Protein AF-A0A920LU48-F1 (afdb_monomer)

Mean predicted aligned error: 5.4 Å

Solvent-accessible surface area (backbone atoms only — not comparable to full-atom values): 8184 Å² total; per-residue (Å²): 94,80,92,76,87,66,81,68,45,75,26,38,40,70,68,44,54,55,52,49,47,56,36,41,77,69,65,76,49,70,74,75,36,42,38,31,40,43,25,51,48,94,94,44,34,54,80,48,73,66,46,56,51,49,53,50,57,48,49,45,73,73,45,58,88,43,50,49,54,30,36,37,18,35,45,92,40,25,67,59,45,36,55,57,41,42,78,73,72,31,33,70,53,78,37,60,90,47,21,60,54,64,49,95,98,35,71,45,92,47,52,64,56,39,50,52,53,52,47,53,53,40,48,73,72,74,45,74,83,61,74,91,79,81,80,81,77,79,82,129

Structure (mmCIF, N/CA/C/O backbone):
data_AF-A0A920LU48-F1
#
_entry.id   AF-A0A920LU48-F1
#
loop_
_atom_site.group_PDB
_atom_site.id
_atom_site.type_symbol
_atom_site.label_atom_id
_atom_site.label_alt_id
_atom_site.label_comp_id
_atom_site.label_asym_id
_atom_site.label_entity_id
_atom_site.label_seq_id
_atom_site.pdbx_PDB_ins_code
_atom_site.Cartn_x
_atom_site.Cartn_y
_atom_site.Cartn_z
_atom_site.occupancy
_atom_site.B_iso_or_equiv
_atom_site.auth_seq_id
_atom_site.auth_comp_id
_atom_site.auth_asym_id
_atom_site.auth_atom_id
_atom_site.pdbx_PDB_model_num
ATOM 1 N N . MET A 1 1 ? -3.867 12.311 0.881 1.00 44.00 1 MET A N 1
ATOM 2 C CA . MET A 1 1 ? -2.824 11.357 1.310 1.00 44.00 1 MET A CA 1
ATOM 3 C C . MET A 1 1 ? -1.865 12.031 2.282 1.00 44.00 1 MET A C 1
ATOM 5 O O . MET A 1 1 ? -1.066 12.836 1.8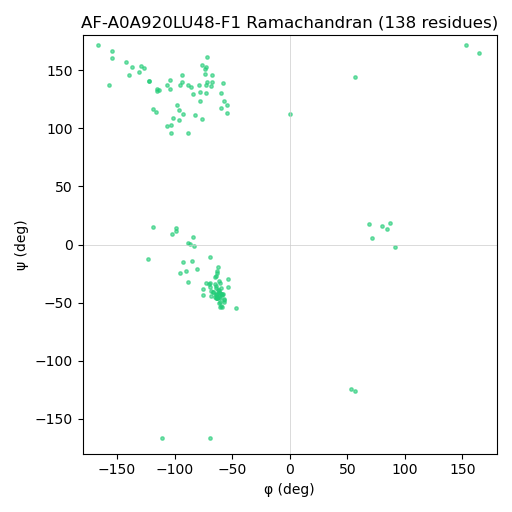51 1.00 44.00 1 MET A O 1
ATOM 9 N N . ARG A 1 2 ? -1.991 11.833 3.596 1.00 36.91 2 ARG A N 1
ATOM 10 C CA . ARG A 1 2 ? -1.177 12.546 4.607 1.00 36.91 2 ARG A CA 1
ATOM 11 C C . ARG A 1 2 ? 0.053 11.706 4.971 1.00 36.91 2 ARG A C 1
ATOM 13 O O . ARG A 1 2 ? -0.066 10.501 5.139 1.00 36.91 2 ARG A O 1
ATOM 20 N N . ILE A 1 3 ? 1.222 12.330 5.137 1.00 34.69 3 ILE A N 1
ATOM 21 C CA . ILE A 1 3 ? 2.381 11.665 5.756 1.00 34.69 3 ILE A CA 1
ATOM 22 C C . ILE A 1 3 ? 2.120 11.620 7.264 1.00 34.69 3 ILE A C 1
ATOM 24 O O . ILE A 1 3 ? 2.155 12.658 7.926 1.00 34.69 3 ILE A O 1
ATOM 28 N N . ILE A 1 4 ? 1.825 10.433 7.793 1.00 38.53 4 ILE A N 1
ATOM 29 C CA . ILE A 1 4 ? 1.656 10.203 9.230 1.00 38.53 4 ILE A CA 1
ATOM 30 C C . ILE A 1 4 ? 3.007 9.763 9.790 1.00 38.53 4 ILE A C 1
ATOM 32 O O . ILE A 1 4 ? 3.520 8.698 9.464 1.00 38.53 4 ILE A O 1
ATOM 36 N N . LEU A 1 5 ? 3.603 10.621 10.616 1.00 33.50 5 LEU A N 1
ATOM 37 C CA . LEU A 1 5 ? 4.768 10.281 11.428 1.00 33.50 5 LEU A CA 1
ATOM 38 C C . LEU A 1 5 ? 4.244 9.700 12.745 1.00 33.50 5 LEU A C 1
ATOM 40 O O . LEU A 1 5 ? 3.855 10.436 13.648 1.00 33.50 5 LEU A O 1
ATOM 44 N N . GLY A 1 6 ? 4.181 8.372 12.789 1.00 46.00 6 GLY A N 1
ATOM 45 C CA . GLY A 1 6 ? 3.740 7.526 13.897 1.00 46.00 6 GLY A CA 1
ATOM 46 C C . GLY A 1 6 ? 4.150 6.075 13.612 1.00 46.00 6 GLY A 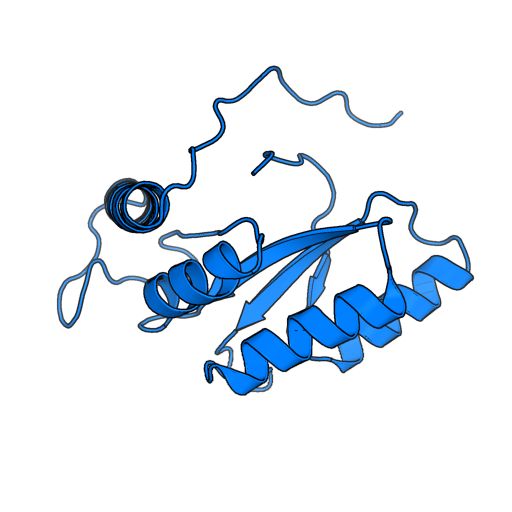C 1
ATOM 47 O O . GLY A 1 6 ? 4.638 5.780 12.521 1.00 46.00 6 GLY A O 1
ATOM 48 N N . LEU A 1 7 ? 3.994 5.167 14.579 1.00 58.56 7 LEU A N 1
ATOM 49 C CA . LEU A 1 7 ? 4.263 3.741 14.361 1.00 58.56 7 LEU A CA 1
ATOM 50 C C . LEU A 1 7 ? 3.354 3.217 13.234 1.00 58.56 7 LEU A C 1
ATOM 52 O O . LEU A 1 7 ? 2.133 3.239 13.371 1.00 58.56 7 LEU A O 1
ATOM 56 N N . SER A 1 8 ? 3.945 2.755 12.129 1.00 72.44 8 SER A N 1
ATOM 57 C CA . SER A 1 8 ? 3.208 2.058 11.072 1.00 72.44 8 SER A CA 1
ATOM 58 C C . SER A 1 8 ? 3.074 0.579 11.425 1.00 72.44 8 SER A C 1
ATOM 60 O O . SER A 1 8 ? 4.046 -0.086 11.789 1.00 72.44 8 SER A O 1
ATOM 62 N N . LEU A 1 9 ? 1.852 0.061 11.345 1.00 90.31 9 LEU A N 1
ATOM 63 C CA . LEU A 1 9 ? 1.549 -1.333 11.649 1.00 90.31 9 LEU A CA 1
ATOM 64 C C . LEU A 1 9 ? 1.526 -2.125 10.343 1.00 90.31 9 LEU A C 1
ATOM 66 O O . LEU A 1 9 ? 0.615 -1.969 9.530 1.00 90.31 9 LEU A O 1
ATOM 70 N N . ASN A 1 10 ? 2.555 -2.948 10.137 1.00 92.31 10 ASN A N 1
ATOM 71 C CA . ASN A 1 10 ? 2.748 -3.696 8.897 1.00 92.31 10 ASN A CA 1
ATOM 72 C C . ASN A 1 10 ? 1.900 -4.980 8.877 1.00 92.31 10 ASN A C 1
ATOM 74 O O . ASN A 1 10 ? 2.163 -5.938 9.611 1.00 92.31 10 ASN A O 1
ATOM 78 N N . ALA A 1 11 ? 0.890 -5.007 8.012 1.00 97.25 11 ALA A N 1
ATOM 79 C CA . ALA A 1 11 ? 0.024 -6.156 7.785 1.00 97.25 11 ALA A CA 1
ATOM 80 C C . ALA A 1 11 ? 0.444 -6.883 6.501 1.00 97.25 11 ALA A C 1
ATOM 82 O O . ALA A 1 11 ? 0.237 -6.384 5.398 1.00 97.25 11 ALA A O 1
ATOM 83 N N . TYR A 1 12 ? 1.030 -8.068 6.660 1.00 98.00 12 TYR A N 1
ATOM 84 C CA . TYR A 1 12 ? 1.445 -8.941 5.558 1.00 98.00 12 TYR A CA 1
ATOM 85 C C . TYR A 1 12 ? 0.359 -9.957 5.197 1.00 98.00 12 TYR A C 1
ATOM 87 O O . TYR A 1 12 ? 0.433 -10.581 4.151 1.00 98.00 12 TYR A O 1
ATOM 95 N N . ASP A 1 13 ? -0.634 -10.139 6.069 1.00 98.31 13 ASP A N 1
ATOM 96 C CA . ASP A 1 13 ? -1.742 -11.073 5.897 1.00 98.31 13 ASP A CA 1
ATOM 97 C C . ASP A 1 13 ? -2.961 -10.589 6.704 1.00 98.31 13 ASP A C 1
ATOM 99 O O . ASP A 1 13 ? -2.857 -9.705 7.565 1.00 98.31 13 ASP A O 1
ATOM 103 N N . ILE A 1 14 ? -4.130 -11.172 6.446 1.00 98.44 14 ILE A N 1
ATOM 104 C CA . ILE A 1 14 ? -5.405 -10.884 7.110 1.00 98.44 14 ILE A CA 1
ATOM 105 C C . ILE A 1 14 ? -5.297 -11.158 8.601 1.00 98.44 14 ILE A C 1
ATOM 107 O O . ILE A 1 14 ? -5.805 -10.377 9.409 1.00 98.44 14 ILE A O 1
ATOM 111 N N . ALA A 1 15 ? -4.559 -12.203 8.976 1.00 98.19 15 ALA A N 1
ATOM 112 C CA . ALA A 1 15 ? -4.277 -12.517 10.370 1.00 98.19 15 ALA A CA 1
ATOM 113 C C . ALA A 1 15 ? -3.677 -11.318 11.130 1.00 98.19 15 ALA A C 1
ATOM 115 O O . ALA A 1 15 ? -4.034 -11.083 12.282 1.00 98.19 15 ALA A O 1
ATOM 116 N N . HIS A 1 16 ? -2.833 -10.497 10.492 1.00 98.38 16 HIS A N 1
ATOM 117 C CA . HIS A 1 16 ? -2.239 -9.329 11.152 1.00 98.38 16 HIS A CA 1
ATOM 118 C C . HIS A 1 16 ? -3.269 -8.232 11.441 1.00 98.38 16 HIS A C 1
ATOM 120 O O . HIS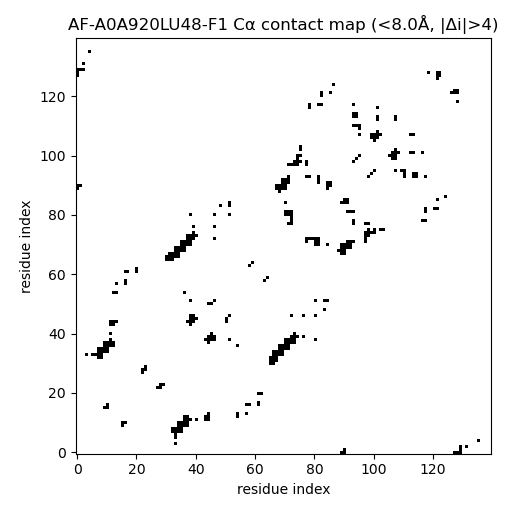 A 1 16 ? -3.168 -7.570 12.473 1.00 98.38 16 HIS A O 1
ATOM 126 N N . LEU A 1 17 ? -4.285 -8.065 10.587 1.00 98.44 17 LEU A N 1
ATOM 127 C CA . LEU A 1 17 ? -5.388 -7.137 10.858 1.00 98.44 17 LEU A CA 1
ATOM 128 C C . LEU A 1 17 ? -6.225 -7.615 12.050 1.00 98.44 17 LEU A C 1
ATOM 130 O O . LEU A 1 17 ? -6.580 -6.822 12.918 1.00 98.44 17 LEU A O 1
ATOM 134 N N . TYR A 1 18 ? -6.490 -8.917 12.149 1.00 98.56 18 TYR A N 1
ATOM 135 C CA . TYR A 1 18 ? -7.196 -9.478 13.303 1.00 98.56 18 TYR A CA 1
ATOM 136 C C . TYR A 1 18 ? -6.379 -9.381 14.598 1.00 98.56 18 TYR A C 1
ATOM 138 O O . TYR A 1 18 ? -6.922 -8.998 15.635 1.00 98.56 18 TYR A O 1
ATOM 146 N N . ASN A 1 19 ? -5.069 -9.631 14.537 1.00 98.25 19 ASN A N 1
ATOM 147 C CA . ASN A 1 19 ? -4.170 -9.424 15.674 1.00 98.25 19 ASN A CA 1
ATOM 148 C C . ASN A 1 19 ? -4.171 -7.958 16.123 1.00 98.25 19 ASN A C 1
ATOM 150 O O . ASN A 1 19 ? -4.236 -7.668 17.317 1.00 98.25 19 ASN A O 1
ATOM 154 N N . LEU A 1 20 ? -4.155 -7.022 15.172 1.00 97.50 20 LEU A N 1
ATOM 155 C CA . LEU A 1 20 ? -4.240 -5.600 15.477 1.00 97.50 20 LEU A CA 1
ATOM 156 C C . LEU A 1 20 ? -5.579 -5.230 16.127 1.00 97.50 20 LEU A C 1
ATOM 158 O O . LEU A 1 20 ? -5.586 -4.496 17.114 1.00 97.50 20 LEU A O 1
ATOM 162 N N . LYS A 1 21 ? -6.702 -5.765 15.633 1.00 98.06 21 LYS A N 1
ATOM 163 C CA . LYS A 1 21 ? -8.017 -5.557 16.257 1.00 98.06 21 LYS A CA 1
ATOM 164 C C . LYS A 1 21 ? -8.038 -6.049 17.703 1.00 98.06 21 LYS A C 1
ATOM 166 O O . LYS A 1 21 ? -8.499 -5.325 18.578 1.00 98.06 21 LYS A O 1
ATOM 171 N N . HIS A 1 22 ? -7.463 -7.222 17.965 1.00 97.81 22 HIS A N 1
ATOM 172 C CA . HIS A 1 22 ? -7.315 -7.748 19.325 1.00 97.81 22 HIS A CA 1
ATOM 173 C C . HIS A 1 22 ? -6.519 -6.803 20.236 1.00 97.81 22 HIS A C 1
ATOM 175 O O . HIS A 1 22 ? -6.899 -6.574 21.383 1.00 97.81 22 HIS A O 1
ATOM 181 N N . PHE A 1 23 ? -5.426 -6.213 19.743 1.00 96.69 23 PHE A N 1
ATOM 182 C CA . PHE A 1 23 ? -4.658 -5.235 20.520 1.00 96.69 23 PHE A CA 1
ATOM 183 C C . PHE A 1 23 ? -5.407 -3.919 20.740 1.00 96.69 23 PHE A C 1
ATOM 185 O O . PHE A 1 23 ? -5.293 -3.338 21.823 1.00 96.69 23 PHE A O 1
ATOM 192 N N . LEU A 1 24 ? -6.183 -3.467 19.7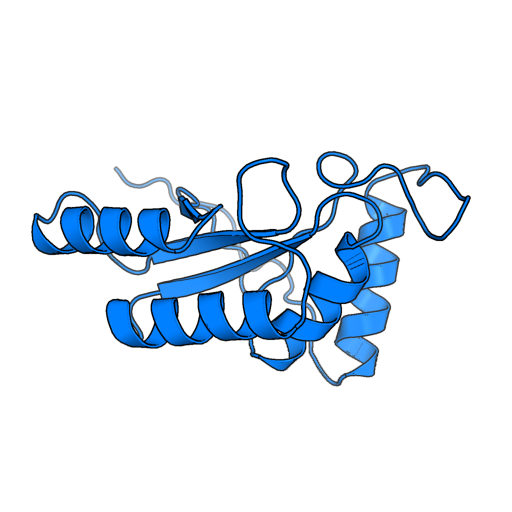52 1.00 95.69 24 LEU A N 1
ATOM 193 C CA . LEU A 1 24 ? -7.029 -2.280 19.870 1.00 95.69 24 LEU A CA 1
ATOM 194 C C . LEU A 1 24 ? -8.101 -2.477 20.948 1.00 95.69 24 LEU A C 1
ATOM 196 O O . LEU A 1 24 ? -8.245 -1.627 21.823 1.00 95.69 24 LEU A O 1
ATOM 200 N N . ASP A 1 25 ? -8.777 -3.626 20.947 1.00 97.19 25 ASP A N 1
ATOM 201 C CA . ASP A 1 25 ? -9.840 -3.945 21.912 1.00 97.19 25 ASP A CA 1
ATOM 202 C C . ASP A 1 25 ? -9.330 -4.037 23.350 1.00 97.19 25 ASP A C 1
ATOM 204 O O . ASP A 1 25 ? -10.056 -3.760 24.304 1.00 97.19 25 ASP A O 1
ATOM 208 N N . ARG A 1 26 ? -8.050 -4.375 23.514 1.00 97.44 26 ARG A N 1
ATOM 209 C CA . ARG A 1 26 ? -7.362 -4.398 24.809 1.00 97.44 26 ARG A CA 1
ATOM 210 C C . ARG A 1 26 ? -6.768 -3.046 25.215 1.00 97.44 26 ARG A C 1
ATOM 212 O O . ARG A 1 26 ? -6.127 -2.967 26.260 1.00 97.44 26 ARG A O 1
ATOM 219 N N . GLY A 1 27 ? -6.928 -2.005 24.396 1.00 94.00 27 GLY A N 1
ATOM 220 C CA . GLY A 1 27 ? -6.378 -0.671 24.648 1.00 94.00 27 GLY A CA 1
ATOM 221 C C . GLY A 1 27 ? -4.849 -0.586 24.563 1.00 94.00 27 GLY A C 1
ATOM 222 O O . GLY A 1 27 ? -4.267 0.372 25.071 1.00 94.00 27 GLY A O 1
ATOM 223 N N . LEU A 1 28 ? -4.190 -1.572 23.940 1.00 93.06 28 LEU A N 1
ATOM 224 C CA . LEU A 1 28 ? -2.727 -1.621 23.795 1.00 93.06 28 LEU A CA 1
ATOM 225 C C . LEU A 1 28 ? -2.220 -0.748 22.639 1.00 93.06 28 LEU A C 1
ATOM 227 O O . LEU A 1 28 ? -1.057 -0.354 22.622 1.00 93.06 28 LEU A O 1
ATOM 231 N N . VAL A 1 29 ? -3.097 -0.427 21.687 1.00 91.25 29 VAL A N 1
ATOM 232 C CA . VAL A 1 29 ? -2.865 0.553 20.620 1.00 91.25 29 VAL A CA 1
ATOM 233 C C . VAL A 1 29 ? -4.001 1.571 20.618 1.00 91.25 29 VAL A C 1
ATOM 235 O O . VAL A 1 29 ? -5.116 1.260 21.037 1.00 91.25 29 VAL A O 1
ATOM 238 N N . LYS A 1 30 ? -3.726 2.798 20.164 1.00 90.06 30 LYS A N 1
ATOM 239 C CA . LYS A 1 30 ? -4.702 3.896 20.144 1.00 90.06 30 LYS A CA 1
ATOM 240 C C . LYS A 1 30 ? -4.888 4.434 18.723 1.00 90.06 30 LYS A C 1
ATOM 242 O O . LYS A 1 30 ? -3.893 4.555 18.009 1.00 90.06 30 LYS A O 1
ATOM 247 N N . PRO A 1 31 ? -6.122 4.775 18.319 1.00 90.56 31 PRO A N 1
ATOM 248 C CA . PRO A 1 31 ? -6.376 5.414 17.034 1.00 90.56 31 PRO A CA 1
ATOM 249 C C . PRO A 1 31 ? -5.901 6.886 17.011 1.00 90.56 31 PRO A C 1
ATOM 251 O O . PRO A 1 31 ? -5.745 7.489 18.078 1.00 90.56 31 PRO A O 1
ATOM 254 N N . PRO A 1 32 ? -5.708 7.490 15.819 1.00 90.12 32 PRO A N 1
ATOM 255 C CA . PRO A 1 32 ? -5.879 6.878 14.499 1.00 90.12 32 PRO A CA 1
ATOM 256 C C . PRO A 1 32 ? -4.751 5.890 14.175 1.00 90.12 32 PRO A C 1
ATOM 258 O O . PRO A 1 32 ? -3.569 6.203 14.318 1.00 90.12 32 PRO A O 1
ATOM 261 N N . LEU A 1 33 ? -5.123 4.684 13.743 1.00 92.56 33 LEU A N 1
ATOM 262 C CA . LEU A 1 33 ? -4.173 3.637 13.374 1.00 92.56 33 LEU A CA 1
ATOM 263 C C . LEU A 1 33 ? -3.611 3.914 11.981 1.00 92.56 33 LEU A C 1
ATOM 265 O O . LEU A 1 33 ? -4.359 4.239 11.066 1.00 92.56 33 LEU A O 1
ATOM 269 N N . PHE A 1 34 ? -2.308 3.731 11.789 1.00 93.88 34 PHE A N 1
ATOM 270 C CA . PHE A 1 34 ? -1.704 3.776 10.460 1.00 93.88 34 PHE A CA 1
ATOM 271 C C . PHE A 1 34 ? -1.340 2.361 10.012 1.00 93.88 34 PHE A C 1
ATOM 273 O O . PHE A 1 34 ? -0.352 1.787 10.480 1.00 93.88 34 PHE A O 1
ATOM 280 N N . ILE A 1 35 ? -2.164 1.784 9.137 1.00 96.25 35 ILE A N 1
ATOM 281 C CA . ILE A 1 35 ? -2.021 0.395 8.686 1.00 96.25 35 ILE A CA 1
ATOM 282 C C . ILE A 1 35 ? -1.306 0.378 7.340 1.00 96.25 35 ILE A C 1
ATOM 284 O O . ILE A 1 35 ? -1.815 0.915 6.357 1.00 96.25 35 ILE A O 1
ATOM 288 N N . GLN A 1 36 ? -0.152 -0.282 7.295 1.00 97.38 36 GLN A N 1
ATOM 289 C CA . GLN A 1 36 ? 0.638 -0.490 6.087 1.00 97.38 36 GLN A CA 1
ATOM 290 C C . GLN A 1 36 ? 0.434 -1.930 5.600 1.00 97.38 36 GLN A C 1
ATOM 292 O O . GLN A 1 36 ? 1.004 -2.861 6.165 1.00 97.38 36 GLN A O 1
ATOM 297 N N . SER A 1 37 ? -0.375 -2.137 4.563 1.00 98.00 37 SER A N 1
ATOM 298 C CA . SER A 1 37 ? -0.502 -3.452 3.926 1.00 98.00 37 SER A CA 1
ATOM 299 C C . SER A 1 37 ? 0.688 -3.715 3.004 1.00 98.00 37 SER A C 1
ATOM 301 O O . SER A 1 37 ? 1.059 -2.862 2.190 1.00 98.00 37 SER A O 1
ATOM 303 N N . VAL A 1 38 ? 1.285 -4.896 3.141 1.00 98.00 38 VAL A N 1
ATOM 304 C CA . VAL A 1 38 ? 2.488 -5.314 2.416 1.00 98.00 38 VAL A CA 1
ATOM 305 C C . VAL A 1 38 ? 2.148 -6.498 1.519 1.00 98.00 38 VAL A C 1
ATOM 307 O O . VAL A 1 38 ? 1.829 -7.575 2.014 1.00 98.00 38 VAL A O 1
ATOM 310 N N . PHE A 1 39 ? 2.217 -6.293 0.204 1.00 98.50 39 PHE A N 1
ATOM 311 C CA . PHE A 1 39 ? 1.805 -7.283 -0.794 1.00 98.50 39 PHE A CA 1
ATOM 312 C C . PHE A 1 39 ? 3.011 -7.923 -1.489 1.00 98.50 39 PHE A C 1
ATOM 314 O O . PHE A 1 39 ? 3.934 -7.219 -1.913 1.00 98.50 39 PHE A O 1
ATOM 321 N N . GLY A 1 40 ? 2.969 -9.243 -1.688 1.00 97.38 40 GLY A N 1
ATOM 322 C CA . GLY A 1 40 ? 3.928 -9.964 -2.536 1.00 97.38 40 GLY A CA 1
ATOM 323 C C . GLY A 1 40 ? 5.214 -10.433 -1.856 1.00 97.38 40 GLY A C 1
ATOM 324 O O . GLY A 1 40 ? 6.185 -10.733 -2.548 1.00 97.38 40 GLY A O 1
ATOM 325 N N . ILE A 1 41 ? 5.235 -10.509 -0.525 1.00 97.06 41 ILE A N 1
ATOM 326 C CA . ILE A 1 41 ? 6.317 -11.168 0.220 1.00 97.06 41 ILE A CA 1
ATOM 327 C C . ILE A 1 41 ? 6.011 -12.664 0.317 1.00 97.06 41 ILE A C 1
ATOM 329 O O . ILE A 1 41 ? 4.880 -13.048 0.607 1.00 97.06 41 ILE A O 1
ATOM 333 N N . LEU A 1 42 ? 7.015 -13.516 0.084 1.00 96.44 42 LEU A N 1
ATOM 334 C CA . LEU A 1 42 ? 6.862 -14.966 0.217 1.00 96.44 42 LEU A CA 1
ATOM 335 C C . LEU A 1 42 ? 6.382 -15.323 1.634 1.00 96.44 42 LEU A C 1
ATOM 337 O O . LEU A 1 42 ? 7.041 -14.983 2.614 1.00 96.44 42 LEU A O 1
ATOM 341 N N . GLY A 1 43 ? 5.249 -16.022 1.720 1.00 96.25 43 GLY A N 1
ATOM 342 C CA . GLY A 1 43 ? 4.602 -16.389 2.984 1.00 96.25 43 GLY A CA 1
ATOM 343 C C . GLY A 1 43 ? 3.567 -15.381 3.497 1.00 96.25 43 GLY A C 1
ATOM 344 O O . GLY A 1 43 ? 2.951 -15.648 4.523 1.00 96.25 43 GLY A O 1
ATOM 345 N N . GLY A 1 44 ? 3.367 -14.256 2.807 1.00 97.50 44 GLY A N 1
ATOM 346 C CA . GLY A 1 44 ? 2.266 -13.322 3.051 1.00 97.50 44 GLY A CA 1
ATOM 347 C C . GLY A 1 44 ? 1.239 -13.315 1.919 1.00 97.50 44 GLY A C 1
ATOM 348 O O . GLY A 1 44 ? 1.248 -14.169 1.028 1.00 97.50 44 GLY A O 1
ATOM 349 N N . ILE A 1 45 ? 0.372 -12.306 1.944 1.00 98.38 45 ILE A N 1
ATOM 350 C CA . ILE A 1 45 ? -0.677 -12.101 0.951 1.00 98.38 45 ILE A CA 1
ATOM 351 C C . ILE A 1 45 ? -0.100 -11.747 -0.431 1.00 98.38 45 ILE A C 1
ATOM 353 O O . ILE A 1 45 ? 0.942 -11.086 -0.556 1.00 98.38 45 ILE A O 1
ATOM 357 N N . GLY A 1 46 ? -0.789 -12.212 -1.477 1.00 98.25 46 GLY A N 1
ATOM 358 C CA . GLY A 1 46 ? -0.391 -12.083 -2.876 1.00 98.25 46 GLY A CA 1
ATOM 359 C C . GLY A 1 46 ? -0.460 -10.659 -3.429 1.00 98.25 46 GLY A C 1
ATOM 360 O O . GLY A 1 46 ? -0.532 -9.675 -2.702 1.00 98.25 46 GLY A O 1
ATOM 361 N N . THR A 1 47 ? -0.375 -10.532 -4.755 1.00 98.06 47 THR A N 1
ATOM 362 C CA . THR A 1 47 ? -0.421 -9.228 -5.454 1.00 98.06 47 THR A CA 1
ATOM 363 C C . THR A 1 47 ? -1.603 -9.118 -6.414 1.00 98.06 47 THR A C 1
ATOM 365 O O . THR A 1 47 ? -1.621 -8.241 -7.284 1.00 98.06 47 THR A O 1
ATOM 368 N N . HIS A 1 48 ? -2.582 -10.017 -6.290 1.00 98.06 48 HIS A N 1
ATOM 369 C CA . HIS A 1 48 ? -3.768 -10.007 -7.135 1.00 98.06 48 HIS A CA 1
ATOM 370 C C . HIS A 1 48 ? -4.732 -8.903 -6.684 1.00 98.06 48 HIS A C 1
ATOM 372 O O . HIS A 1 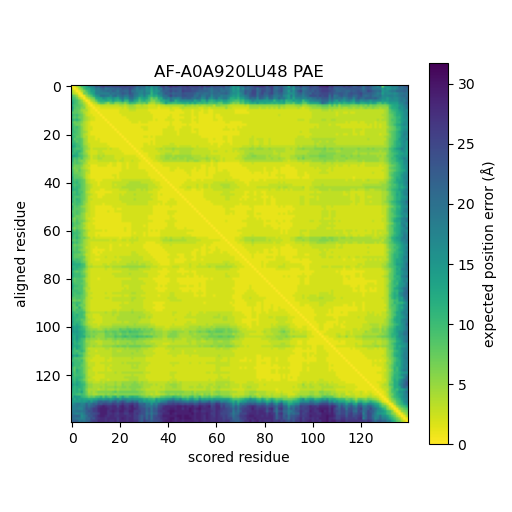48 ? -4.748 -8.494 -5.526 1.00 98.06 48 HIS A O 1
ATOM 378 N N . ALA A 1 49 ? -5.566 -8.406 -7.598 1.00 97.81 49 ALA A N 1
ATOM 379 C CA . ALA A 1 49 ? -6.520 -7.345 -7.266 1.00 97.81 49 ALA A CA 1
ATOM 380 C C . ALA A 1 49 ? -7.511 -7.775 -6.167 1.00 97.81 49 ALA A C 1
ATOM 382 O O . ALA A 1 49 ? -7.903 -6.968 -5.325 1.00 97.81 49 ALA A O 1
ATOM 383 N N . GLU A 1 50 ? -7.874 -9.060 -6.140 1.00 98.31 50 GLU A N 1
ATOM 384 C CA . GLU A 1 50 ? -8.704 -9.651 -5.088 1.00 98.31 50 GLU A CA 1
ATOM 385 C C . GLU A 1 50 ? -8.031 -9.620 -3.711 1.00 98.31 50 GLU A C 1
ATOM 387 O O . GLU A 1 50 ? -8.713 -9.335 -2.728 1.00 98.31 50 GLU A O 1
ATOM 392 N N . ASP A 1 51 ? -6.707 -9.789 -3.638 1.00 98.44 51 ASP A N 1
ATOM 393 C CA . ASP A 1 51 ? -5.937 -9.674 -2.395 1.00 98.44 51 ASP A CA 1
ATOM 394 C C . ASP A 1 51 ? -5.985 -8.243 -1.845 1.00 98.44 51 ASP A C 1
ATOM 396 O O . ASP A 1 51 ? -6.231 -8.019 -0.656 1.00 98.44 51 ASP A O 1
ATOM 400 N N . VAL A 1 52 ? -5.797 -7.250 -2.724 1.00 98.56 52 VAL A N 1
ATOM 401 C CA . VAL A 1 52 ? -5.857 -5.822 -2.368 1.00 98.56 52 VAL A CA 1
ATOM 402 C C . VAL A 1 52 ? -7.254 -5.451 -1.872 1.00 98.56 52 VAL A C 1
ATOM 404 O O . VAL A 1 52 ? -7.403 -4.832 -0.812 1.00 98.56 52 VAL A O 1
ATOM 407 N N . ALA A 1 53 ? -8.289 -5.889 -2.592 1.00 98.44 53 ALA A N 1
ATOM 408 C CA . ALA A 1 53 ? -9.678 -5.699 -2.192 1.00 98.44 53 ALA A CA 1
ATOM 409 C C . ALA A 1 53 ? -10.000 -6.404 -0.865 1.00 98.44 53 ALA A C 1
ATOM 411 O O . ALA A 1 53 ? -10.719 -5.852 -0.025 1.00 98.44 53 ALA A O 1
ATOM 412 N N . HIS A 1 54 ? -9.452 -7.601 -0.647 1.00 98.62 54 HIS A N 1
ATOM 413 C CA . HIS A 1 54 ? -9.655 -8.375 0.572 1.00 98.62 54 HIS A CA 1
ATOM 414 C C . HIS A 1 54 ? -8.998 -7.726 1.798 1.00 98.62 54 HIS A C 1
ATOM 416 O O . HIS A 1 54 ? -9.625 -7.654 2.863 1.00 98.62 54 HIS A O 1
ATOM 422 N N . MET A 1 55 ? -7.792 -7.176 1.640 1.00 98.56 55 MET A N 1
ATOM 423 C CA . MET A 1 55 ? -7.136 -6.357 2.664 1.00 98.56 55 MET A CA 1
ATOM 424 C C . MET A 1 55 ? -7.981 -5.146 3.039 1.00 98.56 55 MET A C 1
ATOM 426 O O . MET A 1 55 ? -8.309 -4.963 4.214 1.00 98.56 55 MET A O 1
ATOM 430 N N . LYS A 1 56 ? -8.386 -4.353 2.039 1.00 98.31 56 LYS A N 1
ATOM 431 C CA . LYS A 1 56 ? -9.159 -3.127 2.264 1.00 98.31 56 LYS A CA 1
ATOM 432 C C . LYS A 1 56 ? -10.478 -3.409 2.968 1.00 98.31 56 LYS A C 1
ATOM 434 O O . LYS A 1 56 ? -10.723 -2.854 4.034 1.00 98.31 56 LYS A O 1
ATOM 439 N N . ARG A 1 57 ? -11.290 -4.329 2.432 1.00 98.44 57 ARG A N 1
ATOM 440 C CA . ARG A 1 57 ? -12.606 -4.642 3.016 1.00 98.44 57 ARG A CA 1
ATOM 441 C C . ARG A 1 57 ? -12.498 -5.183 4.440 1.00 98.44 57 ARG A C 1
ATOM 443 O O . ARG A 1 57 ? -13.414 -5.004 5.238 1.00 98.44 57 ARG A O 1
ATOM 450 N N . THR A 1 58 ? -11.410 -5.887 4.754 1.00 98.75 58 THR A N 1
ATOM 451 C CA . THR A 1 58 ? -11.188 -6.416 6.100 1.00 98.75 58 THR A CA 1
ATOM 452 C C . THR A 1 58 ? -10.772 -5.310 7.053 1.00 98.75 58 THR A C 1
ATOM 454 O O . THR A 1 58 ? -11.328 -5.238 8.144 1.00 98.75 58 THR A O 1
ATOM 457 N N . ALA A 1 59 ? -9.873 -4.417 6.637 1.00 98.38 59 ALA A N 1
ATOM 458 C CA . ALA A 1 59 ? -9.514 -3.250 7.431 1.00 98.38 59 ALA A CA 1
ATOM 459 C C . ALA A 1 59 ? -10.736 -2.346 7.689 1.00 98.38 59 ALA A C 1
ATOM 461 O O . ALA A 1 59 ? -11.006 -2.021 8.842 1.00 98.38 59 ALA A O 1
ATOM 462 N N . ASP A 1 60 ? -11.545 -2.060 6.665 1.00 98.38 60 ASP A N 1
ATOM 463 C CA . ASP A 1 60 ? -12.786 -1.282 6.803 1.00 98.38 60 ASP A CA 1
ATOM 464 C C . ASP A 1 60 ? -13.752 -1.899 7.811 1.00 98.38 60 ASP A C 1
ATOM 466 O O . ASP A 1 60 ? -14.263 -1.221 8.699 1.00 98.38 60 ASP A O 1
ATOM 470 N N . ARG A 1 61 ? -13.970 -3.213 7.714 1.00 98.56 61 ARG A N 1
ATOM 471 C CA . ARG A 1 61 ? -14.856 -3.940 8.627 1.00 98.56 61 ARG A CA 1
ATOM 472 C C . ARG A 1 61 ? -14.354 -3.944 10.072 1.00 98.56 61 ARG A C 1
ATOM 474 O O . ARG A 1 61 ? -15.174 -3.986 10.984 1.00 98.56 61 ARG A O 1
ATOM 481 N N . LEU A 1 62 ? -13.038 -3.983 10.287 1.00 98.44 62 LEU A N 1
ATOM 482 C CA . LEU A 1 62 ? -12.450 -4.100 11.625 1.00 98.44 62 LEU A CA 1
ATOM 483 C C . LEU A 1 62 ? -12.224 -2.747 12.305 1.00 98.44 62 LEU A C 1
ATOM 485 O O . LEU A 1 62 ? -12.313 -2.685 13.531 1.00 98.44 62 LEU A O 1
ATOM 489 N N . PHE A 1 63 ? -11.920 -1.699 11.538 1.00 97.44 63 PHE A N 1
ATOM 490 C CA . PHE A 1 63 ? -11.438 -0.422 12.073 1.00 97.44 63 PHE A CA 1
ATOM 491 C C . PHE A 1 63 ? -12.284 0.789 11.671 1.00 97.44 63 PHE A C 1
ATOM 493 O O . PHE A 1 63 ? -12.103 1.847 12.264 1.00 97.44 63 PHE A O 1
ATOM 500 N N . GLY A 1 64 ? -13.201 0.671 10.705 1.00 96.50 64 GLY A N 1
ATOM 501 C CA . GLY A 1 64 ? -14.076 1.773 10.299 1.00 96.50 64 GLY A CA 1
ATOM 502 C C . GLY A 1 64 ? -13.302 3.045 9.935 1.00 96.50 64 GLY A C 1
ATOM 503 O O . GLY A 1 64 ? -12.413 3.020 9.089 1.00 96.50 64 GLY A O 1
ATOM 504 N N . ASP A 1 65 ? -13.627 4.152 10.597 1.00 94.94 65 ASP A N 1
ATOM 505 C CA . ASP A 1 65 ? -12.987 5.466 10.442 1.00 94.94 65 ASP A CA 1
ATOM 506 C C . ASP A 1 65 ? -11.758 5.672 11.352 1.00 94.94 65 ASP A C 1
ATOM 508 O O . ASP A 1 65 ? -11.124 6.727 11.331 1.00 94.94 65 ASP A O 1
ATOM 512 N N . GLN A 1 66 ? -11.386 4.664 12.145 1.00 94.62 66 GLN A N 1
ATOM 513 C CA . GLN A 1 66 ? -10.318 4.758 13.141 1.00 94.62 66 GLN A CA 1
ATOM 514 C C . GLN A 1 66 ? -8.916 4.535 12.559 1.00 94.62 66 GLN A C 1
ATOM 516 O O . GLN A 1 66 ? -7.947 4.437 13.321 1.00 94.62 66 GLN A O 1
ATOM 521 N N . TYR A 1 67 ? -8.784 4.415 11.235 1.00 94.31 67 TYR A N 1
ATOM 522 C CA . TYR A 1 67 ? -7.517 4.106 10.590 1.00 94.31 67 TYR A CA 1
ATOM 523 C C . TYR A 1 67 ? -7.296 4.850 9.275 1.00 94.31 67 TYR A C 1
ATOM 525 O O . TYR A 1 67 ? -8.219 5.250 8.573 1.00 94.31 67 TYR A O 1
ATOM 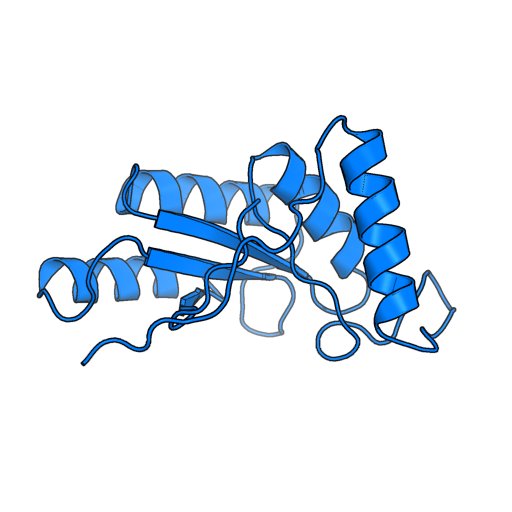533 N N . GLU A 1 68 ? -6.023 4.972 8.937 1.00 94.38 68 GLU A N 1
ATOM 534 C CA . GLU A 1 68 ? -5.519 5.445 7.661 1.00 94.38 68 GLU A CA 1
ATOM 535 C C . GLU A 1 68 ? -4.770 4.288 7.004 1.00 94.38 68 GLU A C 1
ATOM 537 O O . GLU A 1 68 ? -3.982 3.582 7.648 1.00 94.38 68 GLU A O 1
ATOM 542 N N . TRP A 1 69 ? -5.033 4.071 5.718 1.00 95.50 69 TRP A N 1
ATOM 543 C CA . TRP A 1 69 ? -4.506 2.920 4.995 1.00 95.50 69 TRP A CA 1
ATOM 544 C C . TRP A 1 69 ? -3.351 3.319 4.092 1.00 95.50 69 TRP A C 1
ATOM 546 O O . TRP A 1 69 ? -3.450 4.296 3.353 1.00 95.50 69 TRP A O 1
ATOM 556 N N . SER A 1 70 ? -2.268 2.556 4.121 1.00 95.56 70 SER A N 1
ATOM 557 C CA . SER A 1 70 ? -1.131 2.687 3.220 1.00 95.56 70 SER A CA 1
ATOM 558 C C . SER A 1 70 ? -0.780 1.325 2.637 1.00 95.56 70 SER A C 1
ATOM 560 O O . SER A 1 70 ? -0.957 0.305 3.303 1.00 95.56 70 SER A O 1
ATOM 562 N N . VAL A 1 71 ? -0.272 1.285 1.406 1.00 96.69 71 VAL A N 1
ATOM 563 C CA . VAL A 1 71 ? 0.145 0.032 0.759 1.00 96.69 71 VAL A CA 1
ATOM 564 C C . VAL A 1 71 ? 1.552 0.104 0.191 1.00 96.69 71 VAL A C 1
ATOM 566 O O . VAL A 1 71 ? 2.040 1.182 -0.152 1.00 96.69 71 VAL A O 1
ATOM 569 N N . LEU A 1 72 ? 2.199 -1.052 0.084 1.00 96.38 72 LEU A N 1
ATOM 570 C CA . LEU A 1 72 ? 3.394 -1.243 -0.730 1.00 96.38 72 LEU A CA 1
ATOM 571 C C . LEU A 1 72 ? 3.307 -2.598 -1.435 1.00 96.38 72 LEU A C 1
ATOM 573 O O . LEU A 1 72 ? 2.760 -3.556 -0.886 1.00 96.38 72 LEU A O 1
ATOM 577 N N . GLY A 1 73 ? 3.832 -2.667 -2.654 1.00 97.44 73 GLY A N 1
ATOM 578 C CA . GLY A 1 73 ? 3.946 -3.907 -3.419 1.00 97.44 73 GLY A CA 1
ATOM 579 C C . GLY A 1 73 ? 5.407 -4.271 -3.639 1.00 97.44 73 GLY A C 1
ATOM 580 O O . GLY A 1 73 ? 6.189 -3.424 -4.074 1.00 97.44 73 GLY A O 1
ATOM 581 N N . ALA A 1 74 ? 5.766 -5.523 -3.376 1.00 97.44 74 ALA A N 1
ATOM 582 C CA . ALA A 1 74 ? 7.128 -6.007 -3.547 1.00 97.44 74 ALA A CA 1
ATOM 583 C C . ALA A 1 74 ? 7.515 -6.150 -5.032 1.00 97.44 74 ALA A C 1
ATOM 585 O O . ALA A 1 74 ? 6.736 -6.602 -5.881 1.00 97.44 74 ALA A O 1
ATOM 586 N N . GLY A 1 75 ? 8.754 -5.779 -5.352 1.00 95.75 75 GLY A N 1
ATOM 587 C CA . GLY A 1 75 ? 9.379 -6.000 -6.652 1.00 95.75 75 GLY A CA 1
ATOM 588 C C . GLY A 1 75 ? 8.592 -5.407 -7.823 1.00 95.75 75 GLY A C 1
ATOM 589 O O . GLY A 1 75 ? 8.271 -4.216 -7.862 1.00 95.75 75 GLY A O 1
ATOM 590 N N . SER A 1 76 ? 8.292 -6.241 -8.821 1.00 94.31 76 SER A N 1
ATOM 591 C CA . SER A 1 76 ? 7.611 -5.811 -10.051 1.00 94.31 76 SER A CA 1
ATOM 592 C C . SER A 1 76 ? 6.144 -5.411 -9.839 1.00 94.31 76 SER A C 1
ATOM 594 O O . SER A 1 76 ? 5.532 -4.839 -10.745 1.00 94.31 76 SER A O 1
ATOM 596 N N . ALA A 1 77 ? 5.568 -5.692 -8.664 1.00 96.75 77 ALA A N 1
ATOM 597 C CA . ALA A 1 77 ? 4.194 -5.332 -8.331 1.00 96.75 77 ALA A CA 1
ATOM 598 C C . ALA A 1 77 ? 4.048 -3.901 -7.786 1.00 96.75 77 ALA A C 1
ATOM 600 O O . ALA A 1 77 ? 2.927 -3.396 -7.765 1.00 96.75 77 ALA A O 1
ATOM 601 N N . GLN A 1 78 ? 5.145 -3.231 -7.401 1.00 97.19 78 GLN A N 1
ATOM 602 C CA . GLN A 1 78 ? 5.139 -1.939 -6.696 1.00 97.19 78 GLN A CA 1
ATOM 603 C C . GLN A 1 78 ? 4.186 -0.902 -7.313 1.00 97.19 78 GLN A C 1
ATOM 605 O O . GLN A 1 78 ? 3.286 -0.408 -6.637 1.00 97.19 78 GLN A O 1
ATOM 610 N N . MET A 1 79 ? 4.328 -0.619 -8.613 1.00 97.12 79 MET A N 1
ATOM 611 C CA . MET A 1 79 ? 3.501 0.390 -9.290 1.00 97.12 79 MET A CA 1
ATOM 612 C C . MET A 1 79 ? 2.055 -0.071 -9.518 1.00 97.12 79 MET A C 1
ATOM 614 O O . MET A 1 79 ? 1.137 0.743 -9.439 1.00 97.12 79 MET A O 1
ATOM 618 N N . ARG A 1 80 ? 1.822 -1.371 -9.761 1.00 96.44 80 ARG A N 1
ATOM 619 C CA . ARG A 1 80 ? 0.462 -1.911 -9.952 1.00 96.44 80 ARG A CA 1
ATOM 620 C C . ARG A 1 80 ? -0.345 -1.853 -8.657 1.00 96.44 80 ARG A C 1
ATOM 622 O O . ARG A 1 80 ? -1.489 -1.414 -8.684 1.00 96.44 80 ARG A O 1
ATOM 629 N N . ILE A 1 81 ? 0.264 -2.247 -7.539 1.00 98.19 81 ILE A N 1
ATOM 630 C CA . ILE A 1 81 ? -0.354 -2.178 -6.209 1.00 98.19 81 ILE A CA 1
ATOM 631 C C . ILE A 1 81 ? -0.615 -0.724 -5.815 1.00 98.19 81 ILE A C 1
ATOM 633 O O . ILE A 1 81 ? -1.710 -0.417 -5.350 1.00 98.19 81 ILE A O 1
ATOM 637 N N . ALA A 1 82 ? 0.342 0.179 -6.066 1.00 96.19 82 ALA A N 1
ATOM 638 C CA . ALA A 1 82 ? 0.152 1.606 -5.820 1.00 96.19 82 ALA A CA 1
ATOM 639 C C . ALA A 1 82 ? -1.064 2.158 -6.584 1.00 96.19 82 ALA A C 1
ATOM 641 O O . ALA A 1 82 ? -1.927 2.779 -5.974 1.00 96.19 82 ALA A O 1
ATOM 642 N N . ALA A 1 83 ? -1.178 1.880 -7.888 1.00 96.31 83 ALA A N 1
ATOM 643 C CA . ALA A 1 83 ? -2.308 2.332 -8.703 1.00 96.31 83 ALA A CA 1
ATOM 644 C C . ALA A 1 83 ? -3.656 1.785 -8.198 1.00 96.31 83 ALA A C 1
ATOM 646 O O . ALA A 1 83 ? -4.605 2.546 -8.001 1.00 96.31 83 ALA A O 1
ATOM 647 N N . GLN A 1 84 ? -3.730 0.470 -7.958 1.00 97.25 84 GLN A N 1
ATOM 648 C CA . GLN A 1 84 ? -4.953 -0.194 -7.500 1.00 97.25 84 GLN A CA 1
ATOM 649 C C . GLN A 1 84 ? -5.413 0.358 -6.151 1.00 97.25 84 GLN A C 1
ATOM 651 O O . GLN A 1 84 ? -6.541 0.826 -6.026 1.00 97.25 84 GLN A O 1
ATOM 656 N N . ALA A 1 85 ? -4.537 0.365 -5.148 1.00 96.75 85 ALA A N 1
ATOM 657 C CA . ALA A 1 85 ? -4.922 0.791 -3.811 1.00 96.75 85 ALA A CA 1
ATOM 658 C C . ALA A 1 85 ? -5.199 2.298 -3.729 1.00 96.75 85 ALA A C 1
ATOM 660 O O . ALA A 1 85 ? -6.105 2.710 -3.006 1.00 96.75 85 ALA A O 1
ATOM 661 N N . ALA A 1 86 ? -4.477 3.127 -4.491 1.00 95.62 86 ALA A N 1
ATOM 662 C CA . ALA A 1 86 ? -4.749 4.561 -4.545 1.00 95.62 86 ALA A CA 1
ATOM 663 C C . ALA A 1 86 ? -6.160 4.860 -5.069 1.00 95.62 86 ALA A C 1
ATOM 665 O O . ALA A 1 86 ? -6.847 5.710 -4.507 1.00 95.62 86 ALA A O 1
ATOM 666 N N . SER A 1 87 ? -6.637 4.106 -6.070 1.00 95.44 87 SER A N 1
ATOM 667 C CA . SER A 1 87 ? -8.025 4.216 -6.553 1.00 95.44 87 SER A CA 1
ATOM 668 C C . SER A 1 87 ? -9.074 3.866 -5.484 1.00 95.44 87 SER A C 1
ATOM 670 O O . SER A 1 87 ? -10.224 4.282 -5.578 1.00 95.44 87 SER A O 1
ATOM 672 N N . MET A 1 88 ? -8.663 3.153 -4.430 1.00 95.88 88 MET A N 1
ATOM 673 C CA . MET A 1 88 ? -9.475 2.785 -3.267 1.00 95.88 88 MET A CA 1
ATOM 674 C C . MET A 1 88 ? -9.240 3.714 -2.059 1.00 95.88 88 MET A C 1
ATOM 676 O O . MET A 1 88 ? -9.649 3.393 -0.940 1.00 95.88 88 MET A O 1
ATOM 680 N N . GLY A 1 89 ? -8.556 4.846 -2.261 1.00 92.38 89 GLY A N 1
ATOM 681 C CA . GLY A 1 89 ? -8.281 5.848 -1.229 1.00 92.38 89 GLY A CA 1
ATOM 682 C C . GLY A 1 89 ? -7.055 5.567 -0.354 1.00 92.38 89 GLY A C 1
ATOM 683 O O . GLY A 1 89 ? -6.899 6.215 0.680 1.00 92.38 89 GLY A O 1
ATOM 684 N N . ALA A 1 90 ? -6.185 4.622 -0.725 1.00 94.38 90 ALA A N 1
ATOM 685 C CA . ALA A 1 90 ? -4.972 4.339 0.040 1.00 94.38 90 ALA A CA 1
ATOM 686 C C . ALA A 1 90 ? -3.896 5.421 -0.126 1.00 94.38 90 ALA A C 1
ATOM 688 O O . ALA A 1 90 ? -3.732 6.025 -1.188 1.00 94.38 90 ALA A O 1
ATOM 689 N N . ASN A 1 91 ? -3.074 5.576 0.908 1.00 94.50 91 ASN A N 1
ATOM 690 C CA . ASN A 1 91 ? -1.736 6.123 0.765 1.00 94.50 91 ASN A CA 1
ATOM 691 C C . ASN A 1 91 ? -0.831 5.072 0.078 1.00 94.50 91 ASN A C 1
ATOM 693 O O . ASN A 1 91 ? -1.066 3.868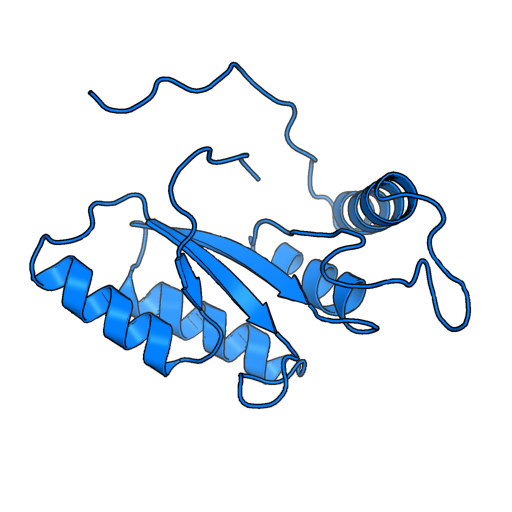 0.191 1.00 94.50 91 ASN A O 1
ATOM 697 N N . VAL A 1 92 ? 0.211 5.502 -0.636 1.00 94.31 92 VAL A N 1
ATOM 698 C CA . VAL A 1 92 ? 1.141 4.582 -1.317 1.00 94.31 92 VAL A CA 1
ATOM 699 C C . VAL A 1 92 ? 2.578 4.793 -0.861 1.00 94.31 92 VAL A C 1
ATOM 701 O O . VAL A 1 92 ? 3.031 5.928 -0.689 1.00 94.31 92 VAL A O 1
ATOM 704 N N . ARG A 1 93 ? 3.304 3.688 -0.702 1.00 95.44 93 ARG A N 1
ATOM 705 C CA . ARG A 1 93 ? 4.741 3.658 -0.442 1.00 95.44 93 ARG A CA 1
ATOM 706 C C . ARG A 1 93 ? 5.466 3.043 -1.638 1.00 95.44 93 ARG A C 1
ATOM 708 O O . ARG A 1 93 ? 5.067 2.008 -2.168 1.00 95.44 93 ARG A O 1
ATOM 715 N N . VAL A 1 94 ? 6.538 3.713 -2.048 1.00 95.81 94 VAL A N 1
ATOM 716 C CA . VAL A 1 94 ? 7.471 3.270 -3.085 1.00 95.81 94 VAL A CA 1
ATOM 717 C C . VAL A 1 94 ? 8.893 3.553 -2.623 1.00 95.81 94 VAL A C 1
ATOM 719 O O . VAL A 1 94 ? 9.124 4.488 -1.853 1.00 95.81 94 VAL A O 1
ATOM 722 N N . GLY A 1 95 ? 9.841 2.764 -3.106 1.00 94.94 95 GLY A N 1
ATOM 723 C CA . GLY A 1 95 ? 11.247 2.917 -2.767 1.00 94.94 95 GLY A CA 1
ATOM 724 C C . GLY A 1 95 ? 12.073 1.691 -3.134 1.00 94.94 95 GLY A C 1
ATOM 725 O O . GLY A 1 95 ? 11.540 0.604 -3.378 1.00 94.94 95 GLY A O 1
ATOM 726 N N . LEU A 1 96 ? 13.389 1.890 -3.140 1.00 96.88 96 LEU A N 1
ATOM 727 C CA . LEU A 1 96 ? 14.397 0.877 -3.442 1.00 96.88 96 LEU A CA 1
ATOM 728 C C . LEU A 1 96 ? 14.400 -0.272 -2.428 1.00 96.88 96 LEU A C 1
ATOM 730 O O . LEU A 1 96 ? 14.838 -1.367 -2.761 1.00 96.88 96 LEU A O 1
ATOM 734 N N . GLU A 1 97 ? 13.885 -0.028 -1.219 1.00 95.44 97 GLU A N 1
ATOM 735 C CA . GLU A 1 97 ? 13.657 -1.060 -0.201 1.00 95.44 97 GLU A CA 1
ATOM 736 C C . GLU A 1 97 ? 12.668 -2.125 -0.692 1.00 95.44 97 GLU A C 1
ATOM 738 O O . GLU A 1 97 ? 12.887 -3.316 -0.493 1.00 95.44 97 GLU A O 1
ATOM 743 N N . ASP A 1 98 ? 11.607 -1.700 -1.380 1.00 94.75 98 ASP A N 1
ATOM 744 C CA . ASP A 1 98 ? 10.513 -2.586 -1.772 1.00 94.75 98 ASP A CA 1
ATOM 745 C C . ASP A 1 98 ? 10.697 -3.124 -3.204 1.00 94.75 98 ASP A C 1
ATOM 747 O O . ASP A 1 98 ? 10.161 -4.177 -3.552 1.00 94.75 98 ASP A O 1
ATOM 751 N N . SER A 1 99 ? 11.434 -2.412 -4.067 1.00 95.88 99 SER A N 1
ATOM 752 C CA . SER A 1 99 ? 11.710 -2.822 -5.449 1.00 95.88 99 SER A CA 1
ATOM 753 C C . SER A 1 99 ? 12.965 -2.164 -6.009 1.00 95.88 99 SER A C 1
ATOM 755 O O . SER A 1 99 ? 13.128 -0.954 -5.909 1.00 95.88 99 SER A O 1
ATOM 757 N N . LEU A 1 100 ? 13.802 -2.927 -6.712 1.00 96.56 100 LEU A N 1
ATOM 758 C CA . LEU A 1 100 ? 14.985 -2.394 -7.403 1.00 96.56 100 LEU A CA 1
ATOM 759 C C . LEU A 1 100 ? 14.675 -1.810 -8.792 1.00 96.56 100 LEU A C 1
ATOM 761 O O . LEU A 1 100 ? 15.578 -1.336 -9.477 1.00 96.56 100 LEU A O 1
ATOM 765 N N . TRP A 1 101 ? 13.420 -1.863 -9.244 1.00 95.94 101 TRP A N 1
ATOM 766 C CA . TRP A 1 101 ? 13.056 -1.612 -10.639 1.00 95.94 101 TRP A CA 1
ATOM 767 C C . TRP A 1 101 ? 12.414 -0.231 -10.844 1.00 95.94 101 TRP A C 1
ATOM 769 O O . TRP A 1 101 ? 11.587 0.208 -10.046 1.00 95.94 101 TRP A O 1
ATOM 779 N N . ALA A 1 102 ? 12.746 0.422 -11.960 1.00 93.25 102 ALA A N 1
ATOM 780 C CA . ALA A 1 102 ? 12.045 1.588 -12.520 1.00 93.25 102 ALA A CA 1
ATOM 781 C C . ALA A 1 102 ? 11.137 1.205 -13.709 1.00 93.25 102 ALA A C 1
ATOM 783 O O . ALA A 1 102 ? 10.641 2.064 -14.435 1.00 93.25 102 ALA A O 1
ATOM 784 N N . GLY A 1 103 ? 10.965 -0.096 -13.944 1.00 90.44 103 GLY A N 1
ATOM 785 C CA . GLY A 1 103 ? 10.202 -0.675 -15.042 1.00 90.44 103 GLY A CA 1
ATOM 786 C C . GLY A 1 103 ? 10.725 -2.071 -15.396 1.00 90.44 103 GLY A C 1
ATOM 787 O O . GLY A 1 103 ? 11.763 -2.486 -14.870 1.00 90.44 103 GLY A O 1
ATOM 788 N N . PRO A 1 104 ? 10.032 -2.816 -16.273 1.00 90.94 104 PRO A N 1
ATOM 789 C CA . PRO A 1 104 ? 10.476 -4.139 -16.703 1.00 90.94 104 PRO A CA 1
ATOM 790 C C . PRO A 1 104 ? 11.908 -4.101 -17.255 1.00 90.94 104 PRO A C 1
ATOM 792 O O . PRO A 1 104 ? 12.194 -3.368 -18.199 1.00 90.94 104 PRO A O 1
ATOM 795 N N . GLY A 1 105 ? 12.817 -4.858 -16.636 1.00 92.94 105 GLY A N 1
ATOM 796 C CA . GLY A 1 105 ? 14.217 -4.957 -17.064 1.00 92.94 105 GLY A CA 1
ATOM 797 C C . GLY A 1 105 ? 15.080 -3.713 -16.815 1.00 92.94 105 GLY A C 1
ATOM 798 O O . GLY A 1 105 ? 16.239 -3.702 -17.220 1.00 92.94 105 GLY A O 1
ATOM 799 N N . LYS A 1 106 ? 14.565 -2.676 -16.139 1.00 95.50 106 LYS A N 1
ATOM 800 C CA . LYS A 1 106 ? 15.298 -1.431 -15.873 1.00 95.50 106 LYS A CA 1
ATOM 801 C C . LYS A 1 106 ? 15.450 -1.190 -14.376 1.00 95.50 106 LYS A C 1
ATOM 803 O O . LYS A 1 106 ? 14.455 -0.968 -13.688 1.00 95.50 106 LYS A O 1
ATOM 808 N N . LEU A 1 107 ? 16.687 -1.182 -13.882 1.00 96.81 107 LEU A N 1
ATOM 809 C CA . LEU A 1 107 ? 16.971 -0.822 -12.492 1.00 96.81 107 LEU A CA 1
ATOM 810 C C . LEU A 1 107 ? 16.686 0.662 -12.243 1.00 96.81 107 LEU A C 1
ATOM 812 O O . LEU A 1 107 ? 16.973 1.518 -13.085 1.00 96.81 107 LEU A O 1
ATOM 816 N N . ALA A 1 108 ? 16.111 0.956 -11.081 1.00 96.62 108 ALA A N 1
ATOM 817 C CA . ALA A 1 108 ? 16.002 2.315 -10.582 1.00 96.62 108 ALA A CA 1
ATOM 818 C C . ALA A 1 108 ? 17.378 2.803 -10.119 1.00 96.62 108 ALA A C 1
ATOM 820 O O . ALA A 1 108 ? 18.125 2.080 -9.462 1.00 96.62 108 ALA A O 1
ATOM 821 N N . THR A 1 109 ? 17.709 4.044 -10.465 1.00 97.12 109 THR A N 1
ATOM 822 C CA . THR A 1 109 ? 18.983 4.675 -10.084 1.00 97.12 109 THR A CA 1
ATOM 823 C C . THR A 1 109 ? 18.882 5.412 -8.757 1.00 97.12 109 THR A C 1
ATOM 825 O O . THR A 1 109 ? 19.879 5.630 -8.073 1.00 97.12 109 THR A O 1
ATOM 828 N N . SER A 1 110 ? 17.663 5.792 -8.375 1.00 97.06 110 SER A N 1
ATOM 829 C CA . SER A 1 110 ? 17.367 6.441 -7.106 1.00 97.06 110 SER A CA 1
ATOM 830 C C . SER A 1 110 ? 15.917 6.190 -6.694 1.00 97.06 110 SER A C 1
ATOM 832 O O . SER A 1 110 ? 15.054 5.933 -7.535 1.00 97.06 110 SER A O 1
ATOM 834 N N . ASN A 1 111 ? 15.615 6.374 -5.405 1.00 96.56 111 ASN A N 1
ATOM 835 C CA . ASN A 1 111 ? 14.229 6.412 -4.918 1.00 96.56 111 ASN A CA 1
ATOM 836 C C . ASN A 1 111 ? 13.371 7.447 -5.677 1.00 96.56 111 ASN A C 1
ATOM 838 O O . ASN A 1 111 ? 12.168 7.259 -5.846 1.00 96.56 111 ASN A O 1
ATOM 842 N N . ALA A 1 112 ? 13.980 8.535 -6.168 1.00 94.88 112 ALA A N 1
ATOM 843 C CA . ALA A 1 112 ? 13.267 9.587 -6.884 1.00 94.88 112 ALA A CA 1
ATOM 844 C C . ALA A 1 112 ? 12.660 9.103 -8.212 1.00 94.88 112 ALA A C 1
ATOM 846 O O . ALA A 1 112 ? 11.629 9.633 -8.625 1.00 94.88 112 ALA A O 1
ATOM 847 N N . ASP A 1 113 ? 13.245 8.093 -8.861 1.00 95.31 113 ASP A N 1
ATOM 848 C CA . ASP A 1 113 ? 12.705 7.522 -10.103 1.00 95.31 113 ASP A CA 1
ATOM 849 C C . ASP A 1 113 ? 11.326 6.888 -9.866 1.00 95.31 113 ASP A C 1
ATOM 851 O O . ASP A 1 113 ? 10.376 7.093 -10.629 1.00 95.31 113 ASP A O 1
ATOM 855 N N . GLN A 1 114 ? 11.193 6.170 -8.751 1.00 96.12 114 GLN A N 1
ATOM 856 C CA . GLN A 1 114 ? 9.949 5.516 -8.353 1.00 96.12 114 GLN A CA 1
ATOM 857 C C . GLN A 1 114 ? 8.934 6.518 -7.805 1.00 96.12 114 GLN A C 1
ATOM 859 O O . GLN A 1 114 ? 7.756 6.425 -8.144 1.00 96.12 114 GLN A O 1
ATOM 864 N N . VAL A 1 115 ? 9.373 7.524 -7.037 1.00 96.06 115 VAL A N 1
ATOM 865 C CA . VAL A 1 115 ? 8.491 8.610 -6.569 1.00 96.06 115 VAL A CA 1
ATOM 866 C C . VAL A 1 115 ? 7.879 9.371 -7.747 1.00 96.06 115 VAL A C 1
ATOM 868 O O . VAL A 1 115 ? 6.681 9.647 -7.733 1.00 96.06 115 VAL A O 1
ATOM 871 N N . LYS A 1 116 ? 8.662 9.679 -8.791 1.00 95.69 116 LYS A N 1
ATOM 872 C CA . LYS A 1 116 ? 8.153 10.327 -10.014 1.00 95.69 116 LYS A CA 1
ATOM 873 C C . LYS A 1 116 ? 7.125 9.454 -10.732 1.00 95.69 116 LYS A C 1
ATOM 875 O O . LYS A 1 116 ? 6.072 9.957 -11.107 1.00 95.69 116 LYS A O 1
ATOM 880 N N . SER A 1 117 ? 7.412 8.161 -10.877 1.00 95.12 117 SER A N 1
ATOM 881 C CA . SER A 1 117 ? 6.505 7.209 -11.533 1.00 95.12 117 SER A CA 1
ATOM 882 C C . SER A 1 117 ? 5.184 7.074 -10.770 1.00 95.12 117 SER A C 1
ATOM 884 O O . SER A 1 117 ? 4.110 7.176 -11.358 1.00 95.12 117 SER A O 1
ATOM 886 N N . ALA A 1 118 ? 5.251 6.933 -9.443 1.00 95.38 118 ALA A N 1
ATOM 887 C CA . ALA A 1 118 ? 4.070 6.897 -8.588 1.00 95.38 118 ALA A CA 1
ATOM 888 C C . ALA A 1 118 ? 3.270 8.201 -8.685 1.00 95.38 118 ALA A C 1
ATOM 890 O O . ALA A 1 118 ? 2.058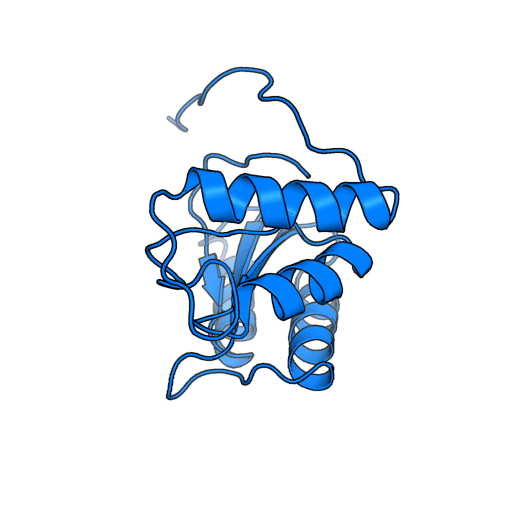 8.161 -8.865 1.00 95.38 118 ALA A O 1
ATOM 891 N N . ARG A 1 119 ? 3.940 9.361 -8.640 1.00 95.38 119 ARG A N 1
ATOM 892 C CA . ARG A 1 119 ? 3.287 10.664 -8.806 1.00 95.38 119 ARG A CA 1
ATOM 893 C C . ARG A 1 119 ? 2.528 10.763 -10.130 1.00 95.38 119 ARG A C 1
ATOM 895 O O . ARG A 1 119 ? 1.366 11.145 -10.106 1.00 95.38 119 ARG A O 1
ATOM 902 N N . GLN A 1 120 ? 3.151 10.375 -11.242 1.00 96.50 120 GLN A N 1
ATOM 903 C CA . GLN A 1 120 ? 2.508 10.392 -12.561 1.00 96.50 120 GLN A CA 1
ATOM 904 C C . GLN A 1 120 ? 1.244 9.528 -12.602 1.00 96.50 120 GLN A C 1
ATOM 906 O O . GLN A 1 120 ? 0.230 9.958 -13.142 1.00 96.50 120 GLN A O 1
ATOM 911 N N . ILE A 1 121 ? 1.288 8.332 -12.006 1.00 95.06 121 ILE A N 1
ATOM 912 C CA . ILE A 1 121 ? 0.120 7.447 -11.902 1.00 95.06 121 ILE A CA 1
ATOM 913 C C . ILE A 1 121 ? -0.996 8.124 -11.102 1.00 95.06 121 ILE A C 1
ATOM 915 O O . ILE A 1 121 ? -2.132 8.170 -11.565 1.00 95.06 121 ILE A O 1
ATOM 919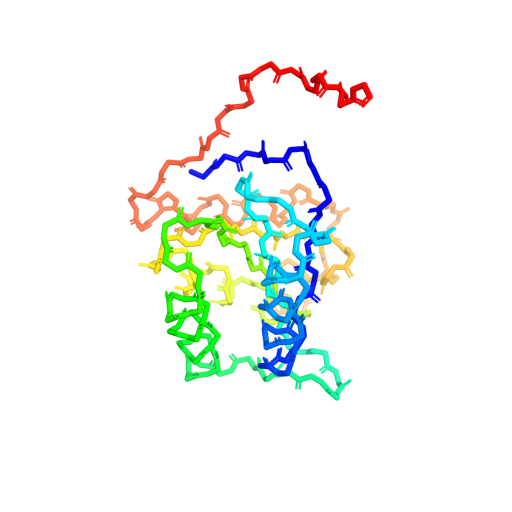 N N . LEU A 1 122 ? -0.674 8.649 -9.916 1.00 92.62 122 LEU A N 1
ATOM 920 C CA . LEU A 1 122 ? -1.648 9.253 -9.005 1.00 92.62 122 LEU A CA 1
ATOM 921 C C . LEU A 1 122 ? -2.302 10.501 -9.610 1.00 92.62 122 LEU A C 1
ATOM 923 O O . LEU A 1 122 ? -3.525 10.620 -9.595 1.00 92.62 122 LEU A O 1
ATOM 927 N N . GLU A 1 123 ? -1.507 11.397 -10.193 1.00 93.94 123 GLU A N 1
ATOM 928 C CA . GLU A 1 123 ? -2.019 12.582 -10.889 1.00 93.94 123 GLU A CA 1
ATOM 929 C C . GLU A 1 123 ? -2.855 12.187 -12.115 1.00 93.94 123 GLU A C 1
ATOM 931 O O . GLU A 1 123 ? -3.903 12.780 -12.364 1.00 93.94 123 GLU A O 1
ATOM 936 N N . GLY A 1 124 ? -2.446 11.139 -12.839 1.00 94.75 124 GLY A N 1
ATOM 937 C CA . GLY A 1 124 ? -3.180 10.606 -13.989 1.00 94.75 124 GLY A CA 1
ATOM 938 C C . GLY A 1 124 ? -4.564 10.041 -13.651 1.00 94.75 124 GLY A C 1
ATOM 939 O O . GLY A 1 124 ? -5.435 10.030 -14.517 1.00 94.75 124 GLY A O 1
ATOM 940 N N . ILE A 1 125 ? -4.794 9.622 -12.401 1.00 92.62 125 ILE A N 1
ATOM 941 C CA . ILE A 1 125 ? -6.113 9.194 -11.900 1.00 92.62 125 ILE A CA 1
ATOM 942 C C . ILE A 1 125 ? -6.841 10.295 -11.108 1.00 92.62 125 ILE A C 1
ATOM 944 O O . ILE A 1 125 ? -7.818 10.015 -10.416 1.00 92.62 125 ILE A O 1
ATOM 948 N N . GLY A 1 126 ? -6.384 11.547 -11.209 1.00 91.25 126 GLY A N 1
ATOM 949 C CA . GLY A 1 126 ? -7.040 12.711 -10.609 1.00 91.25 126 GLY A CA 1
ATOM 950 C C . GLY A 1 126 ? -6.763 12.916 -9.117 1.00 91.25 126 GLY A C 1
ATOM 951 O O . GLY A 1 126 ? -7.494 13.661 -8.466 1.00 91.25 126 GLY A O 1
ATOM 952 N N . LEU A 1 127 ? -5.735 12.270 -8.555 1.00 91.00 127 LEU A N 1
ATOM 953 C CA . LEU A 1 127 ? -5.343 12.450 -7.156 1.00 91.00 127 LEU A CA 1
ATOM 954 C C . LEU A 1 127 ? -4.251 13.512 -7.003 1.00 91.00 127 LEU A C 1
ATOM 956 O O . LEU A 1 127 ? -3.330 13.621 -7.810 1.00 91.00 127 LEU A O 1
ATOM 960 N N . GLU A 1 128 ? -4.308 14.245 -5.893 1.00 88.94 128 GLU A N 1
ATOM 961 C CA . GLU A 1 128 ? -3.286 15.222 -5.526 1.00 88.94 128 GLU A CA 1
ATOM 962 C C . GLU A 1 128 ? -2.242 14.632 -4.569 1.00 88.94 128 GLU A C 1
ATOM 964 O O . GLU A 1 128 ? -2.557 13.966 -3.574 1.00 88.94 128 GLU A O 1
ATOM 969 N N . ILE A 1 129 ? -0.969 14.945 -4.826 1.00 86.12 129 ILE A N 1
ATOM 970 C CA . ILE A 1 129 ? 0.131 14.604 -3.921 1.00 86.12 129 ILE A CA 1
ATOM 971 C C . ILE A 1 129 ? 0.142 15.584 -2.757 1.00 86.12 129 ILE A C 1
ATOM 973 O O . ILE A 1 129 ? 0.295 16.792 -2.952 1.00 86.12 129 ILE A O 1
ATOM 977 N N . ALA A 1 130 ? 0.057 15.077 -1.529 1.00 82.19 130 ALA A N 1
ATOM 978 C CA . ALA A 1 130 ? 0.155 15.967 -0.388 1.00 82.19 130 ALA A CA 1
ATOM 979 C C . ALA A 1 130 ? 1.554 16.550 -0.239 1.00 82.19 130 ALA A C 1
ATOM 981 O O . ALA A 1 130 ? 2.573 15.860 -0.284 1.00 82.19 130 ALA A O 1
ATOM 982 N N . VAL A 1 131 ? 1.565 17.845 0.040 1.00 71.44 131 VAL A N 1
ATOM 983 C CA . VAL A 1 131 ? 2.755 18.583 0.432 1.00 71.44 131 VAL A CA 1
ATOM 984 C C . VAL A 1 131 ? 2.892 18.504 1.952 1.00 71.44 131 VAL A C 1
ATOM 986 O O . VAL A 1 131 ? 1.910 18.646 2.684 1.00 71.44 131 VAL A O 1
ATOM 989 N N . LEU A 1 132 ? 4.112 18.279 2.442 1.00 58.72 132 LEU A N 1
ATOM 990 C CA . LEU A 1 132 ? 4.422 18.272 3.873 1.00 58.72 132 LEU A CA 1
ATOM 991 C C . LEU A 1 132 ? 3.958 19.581 4.537 1.00 58.72 132 LEU A C 1
ATOM 993 O O . LEU A 1 132 ? 4.541 20.641 4.314 1.00 58.72 132 LEU A O 1
ATOM 997 N N . LYS A 1 133 ? 2.959 19.507 5.424 1.00 36.16 133 LYS A N 1
ATOM 998 C CA . LYS A 1 133 ? 2.640 20.579 6.379 1.00 36.16 133 LYS A CA 1
ATOM 999 C C . LYS A 1 133 ? 3.157 20.189 7.772 1.00 36.16 133 LYS A C 1
ATOM 1001 O O . LYS A 1 133 ? 2.464 19.504 8.503 1.00 36.16 133 LYS A O 1
ATOM 1006 N N . LYS A 1 134 ? 4.362 20.682 8.108 1.00 28.83 134 LYS A N 1
ATOM 1007 C CA . LYS A 1 134 ? 5.060 20.702 9.423 1.00 28.83 134 LYS A CA 1
ATOM 1008 C C . LYS A 1 134 ? 5.313 19.364 10.159 1.00 28.83 134 LYS A C 1
ATOM 1010 O O . LYS A 1 134 ? 4.543 18.420 10.130 1.00 28.83 134 LYS A O 1
ATOM 1015 N N . ARG A 1 135 ? 6.482 19.331 10.817 1.00 28.73 135 ARG A N 1
ATOM 1016 C CA . ARG A 1 135 ? 7.158 18.182 11.443 1.00 28.73 135 ARG A CA 1
ATOM 1017 C C . ARG A 1 135 ? 6.490 17.718 12.743 1.00 28.73 135 ARG A C 1
ATOM 1019 O O . ARG A 1 135 ? 6.013 18.541 13.517 1.00 28.73 135 ARG A O 1
ATOM 1026 N N . VAL A 1 136 ? 6.575 16.402 12.951 1.00 31.38 136 VAL A N 1
ATOM 1027 C CA . VAL A 1 136 ? 6.620 15.627 14.205 1.00 31.38 136 VAL A CA 1
ATOM 1028 C C . VAL A 1 136 ? 6.557 16.462 15.490 1.00 31.38 136 VAL A C 1
ATOM 1030 O O . VAL A 1 136 ? 7.528 17.125 15.851 1.00 31.38 136 VAL A O 1
ATOM 1033 N N . LYS A 1 137 ? 5.456 16.343 16.238 1.00 23.03 137 LYS A N 1
ATOM 1034 C CA . LYS A 1 137 ? 5.527 16.373 17.702 1.00 23.03 137 LYS A CA 1
ATOM 1035 C C . LYS A 1 137 ? 5.552 14.917 18.154 1.00 23.03 137 LYS A C 1
ATOM 1037 O O . LYS A 1 137 ? 4.606 14.187 17.879 1.00 23.03 137 LYS A O 1
ATOM 1042 N N . TYR A 1 138 ? 6.653 14.499 18.771 1.00 27.27 138 TYR A N 1
ATOM 1043 C CA . TYR A 1 138 ? 6.711 13.233 19.492 1.00 27.27 138 TYR A CA 1
ATOM 1044 C C . TYR A 1 138 ? 5.637 13.246 20.588 1.00 27.27 138 TYR A C 1
ATOM 1046 O O . TYR A 1 138 ? 5.416 14.282 21.219 1.00 27.27 138 TYR A O 1
ATOM 1054 N N . CYS A 1 139 ? 4.953 12.118 20.781 1.00 25.42 139 CYS A N 1
ATOM 1055 C CA . CYS A 1 139 ? 4.197 11.877 22.004 1.00 25.42 139 CYS A CA 1
ATOM 1056 C C . CYS A 1 139 ? 5.167 11.927 23.190 1.00 25.42 139 CYS A C 1
ATOM 1058 O O . CYS A 1 139 ? 6.228 11.304 23.131 1.00 25.42 139 CYS A O 1
ATOM 1060 N N . ASN A 1 140 ? 4.790 12.699 24.212 1.00 26.80 140 ASN A N 1
ATOM 1061 C CA . ASN A 1 140 ? 5.346 12.616 25.562 1.00 26.80 140 ASN A CA 1
ATOM 1062 C C . ASN A 1 140 ? 5.203 11.202 26.129 1.00 26.80 140 ASN A C 1
ATOM 1064 O O . ASN A 1 140 ? 4.177 10.555 25.804 1.00 26.80 140 ASN A O 1
#

pLDDT: mean 88.59, std 19.54, range [23.03, 98.75]

Sequence (140 aa):
MRIILGLSLNAYDIAHLYNLKHFLDRGLVKPPLFIQSVFGILGGIGTHAEDVAHMKRTADRLFGDQYEWSVLGAGSAQMRIAAQAASMGANVRVGLEDSLWAGPGKLATSNADQVKSARQILEGIGLEIAVLKKRVKYCN

Nearest PDB structures (foldseek):
  3e49-assembly1_D  TM=9.903E-01  e=2.557E-16  Paraburkholderia xenovorans LB400
  8rio-assembly1_A  TM=9.847E-01  e=2.393E-16  Paracoccus denitrificans PD1222
  3e02-assembly1_A  TM=9.869E-01  e=9.625E-16  Paraburkholderia xenovorans LB400
  3no5-assembly2_C  TM=9.613E-01  e=1.811E-09  Cupriavidus pinatubonensis JMP134
  3fa5-assembly1_B  TM=9.508E-01  e=3.818E-08  Paracoccus denitrificans PD1222

Radius of gyration: 15.27 Å; Cα contacts (8 Å, |Δi|>4): 209; chains: 1; bounding box: 34×37×43 Å

Secondary structure (DSSP, 8-state):
-----S-EEEESSHHHHHHHHHHHHTTSS-SSEEEEEEES-TTS--SSHHHHHHHHHHHHHHHTTSEEEEEEE-GGGHHHHHHHHHHTT-EE---TTT-SEEETTEE-SSHHHHHHHHHHHHHHTTPPPPP---------

Foldseek 3Di:
DAPDPDDEQEAQALVSLVVVLVCVVVVVDAFLHEYEYEEDDVPGHHLDLVSLVVVVVSNCVRQPPRYAAEYAYAEQSGLVSLLSVVVVVHHYDFFCVRYQALHVPHGDPGSVSGVVSSCCSQVVVVHDDDDDDDDDDDDD